Protein AF-A0A2N2R0J8-F1 (afdb_monomer)

Radius of gyration: 25.39 Å; Cα contacts (8 Å, |Δi|>4): 335; chains: 1; bounding box: 62×44×102 Å

Mean predicted aligned error: 10.09 Å

Secondary structure (DSSP, 8-state):
--HHHHHHHHHHHHHTS--------SEEE-TT-EEEEEEE-TT-SSPSPPSEEEEEEEEE---SS-----EEEEEESSGGG-S-EEEEEEE-SEEEEEEES-GGGSSSEEEEEEEESSS-EEEEEEEEEEE-SS-EEEEPPEEPPP----THHHHHHHHHHHHHHHGGGPPP---

Sequence (175 aa):
MNFVCRLLIIFAALLGISQSAQASIVASVLQGSSVILNFDFTGQTPPPPYTSVSVDWSLDGVLNDVQTDIGIITIFSELNGTGSILNTGSWDDTSYWSGQGNPSFNDGVFSMVFSSVEGDMNIASATAMATSSEGRVSISPTVGGSIPEPTSIALVGLGLAGLGWGRKRRFPKTI

Solvent-accessible surface area (backbone atoms only — not comparable to full-atom values): 9846 Å² total; per-residue (Å²): 134,60,73,68,60,57,52,52,52,53,53,55,54,60,70,66,68,69,77,68,79,70,81,64,64,68,45,72,26,47,54,73,34,46,35,30,37,25,40,72,40,68,92,40,72,68,55,58,55,36,54,31,40,35,37,46,40,33,55,40,74,76,70,94,73,72,96,64,72,37,24,42,36,38,32,19,40,24,56,75,70,31,78,53,78,75,47,74,46,68,47,64,66,73,43,76,48,74,50,68,77,51,75,55,32,42,73,27,34,23,13,40,33,43,30,22,67,54,55,60,41,30,35,42,41,54,40,38,38,37,32,40,100,85,43,66,41,73,47,67,54,46,76,33,76,62,66,70,76,69,60,57,67,61,49,51,51,51,52,53,51,51,57,60,58,62,64,75,66,74,73,83,83,84,128

pLDDT: mean 84.22, std 13.3, range [49.97, 97.94]

Nearest PDB structures (foldseek):
  8a7e-assembly1_Q  TM=5.903E-01  e=9.767E-02  Homo sapiens
  6y98-assembly1_A  TM=4.270E-01  e=9.240E-02  Nakaseomyces glabratus CBS 138
  4cp2-assembly1_A  TM=4.213E-01  e=1.362E-01  Nakaseomyces glabratus CBS 138
  6j2z-assembly2_B  TM=3.620E-01  e=2.720E+00  Arabidopsis thaliana
  3cwz-assembly1_B  TM=2.828E-01  e=2.720E+00  Mus musculus

Foldseek 3Di:
DDPVVVVVVVVVVVVVPPPPPDLDFQDKAAAQFKWKWKWACPPPPVHFDFQKKKKKWAKPPPPPDDDDLQWKKWKALAGPNDHDTPDIDGDDRIDMDMDGPDPSSRRPIIMMMTHGNDGMITTSFMKMWTHDPRGIDIDGTHTHDTPPNPCVVVVVVVVVVVVVVVVVPDDDDDD

Structure (mmCIF, N/CA/C/O backbone):
data_AF-A0A2N2R0J8-F1
#
_entry.id   AF-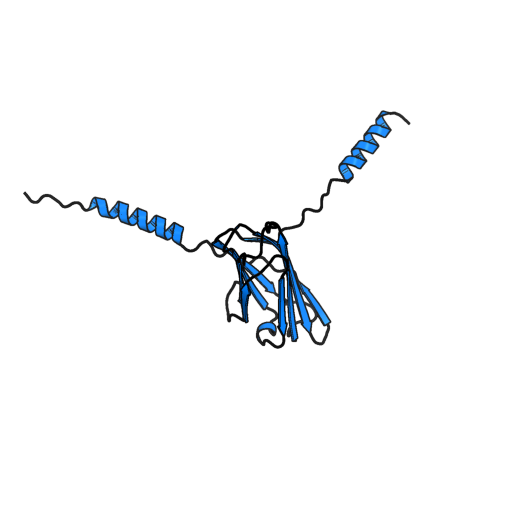A0A2N2R0J8-F1
#
loop_
_atom_site.group_PDB
_atom_site.id
_atom_site.type_symbol
_atom_site.label_atom_id
_atom_site.label_alt_id
_atom_site.label_comp_id
_atom_site.label_asym_id
_atom_site.label_entity_id
_atom_site.label_seq_id
_atom_site.pdbx_PDB_ins_code
_atom_site.Cartn_x
_atom_site.Cartn_y
_atom_site.Cartn_z
_atom_site.occupancy
_atom_site.B_iso_or_equiv
_atom_site.auth_seq_id
_atom_site.auth_comp_id
_atom_site.auth_asym_id
_atom_site.auth_atom_id
_atom_site.pdbx_PDB_model_num
ATOM 1 N N . MET A 1 1 ? -41.375 5.424 -42.436 1.00 57.03 1 MET A N 1
ATOM 2 C CA . MET A 1 1 ? -40.693 4.940 -41.213 1.00 57.03 1 MET A CA 1
ATOM 3 C C . MET A 1 1 ? -41.568 5.293 -40.020 1.00 57.03 1 MET A C 1
ATOM 5 O O . MET A 1 1 ? -41.789 6.475 -39.787 1.00 57.03 1 MET A O 1
ATOM 9 N N . ASN A 1 2 ? -42.154 4.290 -39.361 1.00 77.44 2 ASN A N 1
ATOM 10 C CA . ASN A 1 2 ? -43.241 4.480 -38.393 1.00 77.44 2 ASN A CA 1
ATOM 11 C C . ASN A 1 2 ? -42.745 5.140 -37.099 1.00 77.44 2 ASN A C 1
ATOM 13 O O . ASN A 1 2 ? -41.613 4.906 -36.678 1.00 77.44 2 ASN A O 1
ATOM 17 N N . PHE A 1 3 ? -43.607 5.937 -36.460 1.00 79.62 3 PHE A N 1
ATOM 18 C CA . PHE A 1 3 ? -43.331 6.644 -35.199 1.00 79.62 3 PHE A CA 1
ATOM 19 C C . PHE A 1 3 ? -42.745 5.716 -34.116 1.00 79.62 3 PHE A C 1
ATOM 21 O O . PHE A 1 3 ? -41.800 6.078 -33.422 1.00 79.62 3 PHE A O 1
ATOM 28 N N . VAL A 1 4 ? -43.216 4.466 -34.082 1.00 77.81 4 VAL A N 1
ATOM 29 C CA . VAL A 1 4 ? -42.749 3.401 -33.180 1.00 77.81 4 VAL A CA 1
ATOM 30 C C . VAL A 1 4 ? -41.260 3.059 -33.371 1.00 77.81 4 VAL A C 1
ATOM 32 O O . VAL A 1 4 ? -40.546 2.890 -32.388 1.00 77.81 4 VAL A O 1
ATOM 35 N N . CYS A 1 5 ? -40.746 3.038 -34.610 1.00 77.25 5 CYS A N 1
ATOM 36 C CA . CYS A 1 5 ? -39.317 2.796 -34.868 1.00 77.25 5 CYS A CA 1
ATOM 37 C C . CYS A 1 5 ? -38.432 3.929 -34.338 1.00 77.25 5 CYS A C 1
ATOM 39 O O . CYS A 1 5 ? -37.337 3.669 -33.852 1.00 77.25 5 CYS A O 1
ATOM 41 N N . ARG A 1 6 ? -38.890 5.186 -34.418 1.00 74.94 6 ARG A N 1
ATOM 42 C CA . ARG A 1 6 ? -38.119 6.335 -33.916 1.00 74.94 6 ARG A CA 1
ATOM 43 C C . ARG A 1 6 ? -38.042 6.333 -32.390 1.00 74.94 6 ARG A C 1
ATOM 45 O O . ARG A 1 6 ? -36.985 6.633 -31.847 1.00 74.94 6 ARG A O 1
ATOM 52 N N . LEU A 1 7 ? -39.123 5.937 -31.715 1.00 76.88 7 LEU A N 1
ATOM 53 C CA . LEU A 1 7 ? -39.156 5.841 -30.256 1.00 76.88 7 LEU A CA 1
ATOM 54 C C . LEU A 1 7 ? -38.218 4.738 -29.732 1.00 76.88 7 LEU A C 1
ATOM 56 O O . LEU A 1 7 ? -37.482 4.965 -28.778 1.00 76.88 7 LEU A O 1
ATOM 60 N N . LEU A 1 8 ? -38.185 3.579 -30.402 1.00 77.69 8 LEU A N 1
ATOM 61 C CA . LEU A 1 8 ? -37.288 2.467 -30.060 1.00 77.69 8 LEU A CA 1
ATOM 62 C C . LEU A 1 8 ? -35.803 2.823 -30.222 1.00 77.69 8 LEU A C 1
ATOM 64 O O . LEU A 1 8 ? -34.997 2.446 -29.378 1.00 77.69 8 LEU A O 1
ATOM 68 N N . ILE A 1 9 ? -35.444 3.584 -31.261 1.00 78.12 9 ILE A N 1
ATOM 69 C CA . ILE A 1 9 ? -34.058 4.029 -31.481 1.00 78.12 9 ILE A CA 1
ATOM 70 C C . ILE A 1 9 ? -33.617 5.019 -30.394 1.00 78.12 9 ILE A C 1
ATOM 72 O O . ILE A 1 9 ? -32.500 4.917 -29.895 1.00 78.12 9 ILE A O 1
ATOM 76 N N . ILE A 1 10 ? -34.494 5.940 -29.978 1.00 77.62 10 ILE A N 1
ATOM 77 C CA . ILE A 1 10 ? -34.197 6.896 -28.898 1.00 77.62 10 ILE A CA 1
ATOM 78 C C . ILE A 1 10 ? -34.060 6.171 -27.551 1.00 77.62 10 ILE A C 1
ATOM 80 O O . ILE A 1 10 ? -33.145 6.469 -26.787 1.00 77.62 10 ILE A O 1
ATOM 84 N N . PHE A 1 11 ? -34.913 5.181 -27.275 1.00 74.00 11 PHE A N 1
ATOM 85 C CA . PHE A 1 11 ? -34.841 4.393 -26.042 1.00 74.00 11 PHE A CA 1
ATOM 86 C C . PHE A 1 11 ? -33.576 3.519 -25.984 1.00 74.00 11 PHE A C 1
ATOM 88 O O . PHE A 1 11 ? -32.921 3.450 -24.947 1.00 74.00 11 PHE A O 1
ATOM 95 N N . ALA A 1 12 ? -33.179 2.916 -27.110 1.00 72.19 12 ALA A N 1
ATOM 96 C CA . ALA A 1 12 ? -31.927 2.167 -27.222 1.00 72.19 12 ALA A CA 1
ATOM 97 C C . ALA A 1 12 ? -30.686 3.069 -27.086 1.00 72.19 12 ALA A C 1
ATOM 99 O O . ALA A 1 12 ? -29.712 2.673 -26.452 1.00 72.19 12 ALA A O 1
ATOM 100 N N . ALA A 1 13 ? -30.733 4.297 -27.617 1.00 70.50 13 ALA A N 1
ATOM 101 C CA . ALA A 1 13 ? -29.666 5.280 -27.435 1.00 70.50 13 ALA A CA 1
ATOM 102 C C . ALA A 1 13 ? -29.557 5.755 -25.974 1.00 70.50 13 ALA A C 1
ATOM 104 O O . ALA A 1 13 ? -28.451 5.903 -25.469 1.00 70.50 13 ALA A O 1
ATOM 105 N N . LEU A 1 14 ? -30.679 5.923 -25.267 1.00 62.16 14 LEU A N 1
ATOM 106 C CA . LEU A 1 14 ? -30.698 6.296 -23.845 1.00 62.16 14 LEU A CA 1
ATOM 107 C C . LEU A 1 14 ? -30.200 5.174 -22.921 1.00 62.16 14 LEU A C 1
ATOM 109 O O . LEU A 1 14 ? -29.540 5.461 -21.927 1.00 62.16 14 LEU A O 1
ATOM 113 N N . LEU A 1 15 ? -30.451 3.908 -23.266 1.00 62.22 15 LEU A N 1
ATOM 114 C CA . LEU A 1 15 ? -29.915 2.742 -22.546 1.00 62.22 15 LEU A CA 1
ATOM 115 C C . LEU A 1 15 ? -28.407 2.533 -22.766 1.00 62.22 15 LEU A C 1
ATOM 117 O O . LEU A 1 15 ? -27.767 1.855 -21.967 1.00 62.22 15 LEU A O 1
ATOM 121 N N . GLY A 1 16 ? -27.833 3.110 -23.827 1.00 58.41 16 GLY A N 1
ATOM 122 C CA . GLY A 1 16 ? -26.404 3.005 -24.135 1.00 58.41 16 GLY A CA 1
ATOM 123 C C . GLY A 1 16 ? -25.505 4.011 -23.408 1.00 58.41 16 GLY A C 1
ATOM 124 O O . GLY A 1 16 ? -24.291 3.831 -23.414 1.00 58.41 16 GLY A O 1
ATOM 125 N N . ILE A 1 17 ? -26.064 5.061 -22.790 1.00 58.31 17 ILE A N 1
ATOM 126 C CA . ILE A 1 17 ? -25.284 6.194 -22.245 1.00 58.31 17 ILE A CA 1
ATOM 127 C C . ILE A 1 17 ? -25.017 6.057 -20.731 1.00 58.31 17 ILE A C 1
ATOM 129 O O . ILE A 1 17 ? -24.220 6.800 -20.169 1.00 58.31 17 ILE A O 1
ATOM 133 N N . SER A 1 18 ? -25.618 5.087 -20.042 1.00 49.97 18 SER A N 1
ATOM 134 C CA . SER A 1 18 ? -25.581 5.001 -18.573 1.00 49.97 18 SER A CA 1
ATOM 135 C C . SER A 1 18 ? -24.506 4.081 -17.982 1.00 49.97 18 SER A C 1
ATOM 137 O O . SER A 1 18 ? -24.560 3.777 -16.792 1.00 49.97 18 SER A O 1
ATOM 139 N N . GLN A 1 19 ? -23.475 3.701 -18.743 1.00 53.19 19 GLN A N 1
ATOM 140 C CA . GLN A 1 19 ? -22.244 3.191 -18.127 1.00 53.19 19 GLN A CA 1
ATOM 141 C C . GLN A 1 19 ? -21.437 4.371 -17.577 1.00 53.19 19 GLN A C 1
ATOM 143 O O . GLN A 1 19 ? -20.424 4.778 -18.141 1.00 53.19 19 GLN A O 1
ATOM 148 N N . SER A 1 20 ? -21.914 4.960 -16.479 1.00 55.88 20 SER A N 1
ATOM 149 C CA . SER A 1 20 ? -21.070 5.816 -15.654 1.00 55.88 20 SER A CA 1
ATOM 150 C C . SER A 1 20 ? -19.891 4.966 -15.198 1.00 55.88 20 SER A C 1
ATOM 152 O O . SER A 1 20 ? -20.095 3.977 -14.491 1.00 55.88 20 SER A O 1
ATOM 154 N N . ALA A 1 21 ? -18.681 5.323 -15.626 1.00 54.56 21 ALA A N 1
ATOM 155 C CA . ALA A 1 21 ? -17.462 4.772 -15.063 1.00 54.56 21 ALA A CA 1
ATOM 156 C C . ALA A 1 21 ? -17.475 5.107 -13.568 1.00 54.56 21 ALA A C 1
ATOM 158 O O . ALA A 1 21 ? -17.216 6.243 -13.177 1.00 54.56 21 ALA A O 1
ATOM 159 N N . GLN A 1 22 ? -17.886 4.147 -12.741 1.00 57.69 22 GLN A N 1
ATOM 160 C CA . GLN A 1 22 ? -17.732 4.277 -11.304 1.00 57.69 22 GLN A CA 1
ATOM 161 C C . GLN A 1 22 ? -16.230 4.314 -11.055 1.00 57.69 22 GLN A C 1
ATOM 163 O O . GLN A 1 22 ? -15.517 3.389 -11.447 1.00 57.69 22 GLN A O 1
ATOM 168 N N . ALA A 1 23 ? -15.750 5.412 -10.473 1.00 65.06 23 ALA A N 1
ATOM 169 C CA . ALA A 1 23 ? -14.392 5.461 -9.966 1.00 65.06 23 ALA A CA 1
ATOM 170 C C . ALA A 1 23 ? -14.245 4.296 -8.979 1.00 65.06 23 ALA A C 1
ATOM 172 O O . ALA A 1 23 ? -14.988 4.205 -8.001 1.00 65.06 23 ALA A O 1
ATOM 173 N N . SER A 1 24 ? -13.365 3.347 -9.299 1.00 78.38 24 SER A N 1
ATOM 174 C CA . SER A 1 24 ? -13.126 2.207 -8.423 1.00 78.38 24 SER A CA 1
ATOM 175 C C . SER A 1 24 ? -12.319 2.701 -7.236 1.00 78.38 24 SER A C 1
ATOM 177 O O . SER A 1 24 ? -11.156 3.050 -7.399 1.00 78.38 24 SER A O 1
ATOM 179 N N . ILE A 1 25 ? -12.926 2.712 -6.054 1.00 83.12 25 ILE A N 1
ATOM 180 C CA . ILE A 1 25 ? -12.204 2.946 -4.803 1.00 83.12 25 ILE A CA 1
ATOM 181 C C . ILE A 1 25 ? -11.235 1.776 -4.600 1.00 83.12 25 ILE A C 1
ATOM 183 O O . ILE A 1 25 ? -11.625 0.613 -4.730 1.00 83.12 25 ILE A O 1
ATOM 187 N N . VAL A 1 26 ? -9.974 2.081 -4.297 1.00 90.50 26 VAL A N 1
ATOM 188 C CA . VAL A 1 26 ? -8.960 1.078 -3.946 1.00 90.50 26 VAL A CA 1
ATOM 189 C C . VAL A 1 26 ? -9.260 0.516 -2.562 1.00 90.50 26 VAL A C 1
ATOM 191 O O . VAL A 1 26 ? -9.314 -0.698 -2.390 1.00 90.50 26 VAL A O 1
ATOM 194 N N . ALA A 1 27 ? -9.467 1.394 -1.580 1.00 92.12 27 ALA A N 1
ATOM 195 C CA . ALA A 1 27 ? -9.757 1.018 -0.202 1.00 92.12 27 ALA A CA 1
ATOM 196 C C . ALA A 1 27 ? -10.482 2.136 0.555 1.00 92.12 27 ALA A C 1
ATOM 198 O O . ALA A 1 27 ? -10.278 3.310 0.260 1.00 92.12 27 ALA A O 1
ATOM 199 N N . SER A 1 28 ? -11.263 1.773 1.572 1.00 91.50 28 SER A N 1
ATOM 200 C CA . SER A 1 28 ? -11.828 2.720 2.540 1.00 91.50 28 SER A CA 1
ATOM 201 C C . SER A 1 28 ? -11.081 2.612 3.867 1.00 91.50 28 SER A C 1
ATOM 203 O O . SER A 1 28 ? -10.818 1.509 4.347 1.00 91.50 28 SER A O 1
ATOM 205 N N . VAL A 1 29 ? -10.753 3.755 4.461 1.00 91.06 29 VAL A N 1
ATOM 206 C CA . VAL A 1 29 ? -10.111 3.886 5.771 1.00 91.06 29 VAL A CA 1
ATOM 207 C C . VAL A 1 29 ? -11.110 4.564 6.693 1.00 91.06 29 VAL A C 1
ATOM 209 O O . VAL A 1 29 ? -11.355 5.762 6.576 1.00 91.06 29 VAL A O 1
ATOM 212 N N . LEU A 1 30 ? -11.722 3.787 7.582 1.00 90.56 30 LEU A N 1
ATOM 213 C CA . LEU A 1 30 ? -12.661 4.323 8.565 1.00 90.56 30 LEU A CA 1
ATOM 214 C C . LEU A 1 30 ? -11.905 5.092 9.650 1.00 90.56 30 LEU A C 1
ATOM 216 O O . LEU A 1 30 ? -10.752 4.759 9.953 1.00 90.56 30 LEU A O 1
ATOM 220 N N . GLN A 1 31 ? -12.557 6.067 10.273 1.00 89.44 31 GLN A N 1
ATOM 221 C CA . GLN A 1 31 ? -11.987 6.810 11.391 1.00 89.44 31 GLN A CA 1
ATOM 222 C C . GLN A 1 31 ? -11.469 5.865 12.489 1.00 89.44 31 GLN A C 1
ATOM 224 O O . GLN A 1 31 ? -12.185 4.982 12.962 1.00 89.44 31 GLN A O 1
ATOM 229 N N . GLY A 1 32 ? -10.219 6.064 12.920 1.00 89.38 32 GLY A N 1
ATOM 230 C CA . GLY A 1 32 ? -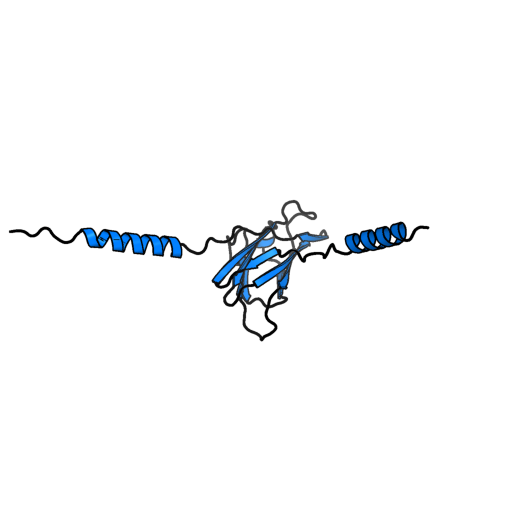9.579 5.251 13.959 1.00 89.38 32 GLY A CA 1
ATOM 231 C C . GLY A 1 32 ? -9.125 3.863 13.494 1.00 89.38 32 GLY A C 1
ATOM 232 O O . GLY A 1 32 ? -8.675 3.066 14.319 1.00 89.38 32 GLY A O 1
ATOM 233 N N . SER A 1 33 ? -9.229 3.567 12.197 1.00 91.69 33 SER A N 1
ATOM 234 C CA . SER A 1 33 ? -8.765 2.320 11.588 1.00 91.69 33 SER A CA 1
ATOM 235 C C . SER A 1 33 ? -7.562 2.544 10.670 1.00 91.69 33 SER A C 1
ATOM 237 O O . SER A 1 33 ? -7.180 3.679 10.365 1.00 91.69 33 SER A O 1
ATOM 239 N N . SER A 1 34 ? -6.977 1.438 10.210 1.00 93.69 34 SER A N 1
ATOM 240 C CA . SER A 1 34 ? -5.891 1.457 9.237 1.00 93.69 34 SER A CA 1
ATOM 241 C C . SER A 1 34 ? -6.142 0.462 8.110 1.00 93.69 34 SER A C 1
ATOM 243 O O . SER A 1 34 ? -6.646 -0.640 8.342 1.00 93.69 34 SER A O 1
ATOM 245 N N . VAL A 1 35 ? -5.715 0.816 6.899 1.00 94.19 35 VAL A N 1
ATOM 246 C CA . VAL A 1 35 ? -5.632 -0.103 5.759 1.00 94.19 35 VAL A CA 1
ATOM 247 C C . VAL A 1 35 ? -4.188 -0.262 5.308 1.00 94.19 35 VAL A C 1
ATOM 249 O O . VAL A 1 35 ? -3.384 0.664 5.419 1.00 94.19 35 VAL A O 1
ATOM 252 N N . ILE A 1 36 ? -3.863 -1.444 4.787 1.00 96.19 36 ILE A N 1
ATOM 253 C CA . ILE A 1 36 ? -2.543 -1.750 4.245 1.00 96.19 36 ILE A CA 1
ATOM 254 C C . ILE A 1 36 ? -2.643 -1.889 2.731 1.00 96.19 36 ILE A C 1
ATOM 256 O O . ILE A 1 36 ? -3.478 -2.639 2.228 1.00 96.19 36 ILE A O 1
ATOM 260 N N . LEU A 1 37 ? -1.765 -1.203 2.008 1.00 96.50 37 LEU A N 1
ATOM 261 C CA . LEU A 1 37 ? -1.562 -1.370 0.575 1.00 96.50 37 LEU A CA 1
ATOM 262 C C . LEU A 1 37 ? -0.226 -2.076 0.345 1.00 96.50 37 LEU A C 1
ATOM 264 O O . LEU A 1 37 ? 0.824 -1.576 0.746 1.00 96.50 37 LEU A O 1
ATOM 268 N N . ASN A 1 38 ? -0.279 -3.244 -0.284 1.00 97.06 38 ASN A N 1
ATOM 269 C CA . ASN A 1 38 ? 0.876 -4.071 -0.607 1.00 97.06 38 ASN A CA 1
ATOM 270 C C . ASN A 1 38 ? 1.299 -3.832 -2.054 1.00 97.06 38 ASN A C 1
ATOM 272 O O . ASN A 1 38 ? 0.488 -3.977 -2.974 1.00 97.06 38 ASN A O 1
ATOM 276 N N . PHE A 1 39 ? 2.575 -3.528 -2.250 1.00 97.44 39 PHE A N 1
ATOM 277 C CA . PHE A 1 39 ? 3.183 -3.336 -3.557 1.00 97.44 39 PHE A CA 1
ATOM 278 C C . PHE A 1 39 ? 4.196 -4.449 -3.791 1.00 97.44 39 PHE A C 1
ATOM 280 O O . PHE A 1 39 ? 5.148 -4.601 -3.028 1.00 97.44 39 PHE A O 1
ATOM 287 N N . ASP A 1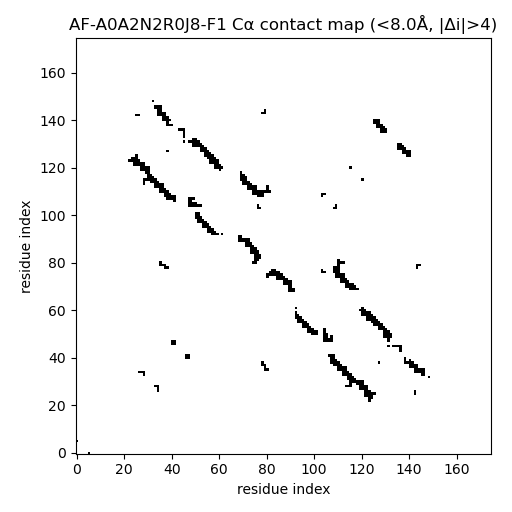 40 ? 3.958 -5.233 -4.837 1.00 97.62 40 ASP A N 1
ATOM 288 C CA . ASP A 1 40 ? 4.773 -6.386 -5.189 1.00 97.62 40 ASP A CA 1
ATOM 289 C C . ASP A 1 40 ? 5.149 -6.314 -6.671 1.00 97.62 40 ASP A C 1
ATOM 291 O O . ASP A 1 40 ? 4.332 -6.527 -7.570 1.00 97.62 40 ASP A O 1
ATOM 295 N N . PHE A 1 41 ? 6.405 -5.958 -6.916 1.00 97.38 41 PHE A N 1
ATOM 296 C CA . PHE A 1 41 ? 6.997 -5.911 -8.244 1.00 97.38 41 PHE A CA 1
ATOM 297 C C . PHE A 1 41 ? 7.665 -7.237 -8.640 1.00 97.38 41 PHE A C 1
ATOM 299 O O . PHE A 1 41 ? 8.331 -7.302 -9.681 1.00 97.38 41 PHE A O 1
ATOM 306 N N . THR A 1 42 ? 7.525 -8.301 -7.847 1.00 96.19 42 THR A N 1
ATOM 307 C CA . THR A 1 42 ? 8.029 -9.618 -8.230 1.00 96.19 42 THR A CA 1
ATOM 308 C C . THR A 1 42 ? 7.313 -10.092 -9.498 1.00 96.19 42 THR A C 1
ATOM 310 O O . THR A 1 42 ? 6.104 -9.949 -9.674 1.00 96.19 42 THR A O 1
ATOM 313 N N . GLY A 1 43 ? 8.091 -10.579 -10.465 1.00 96.31 43 GLY A N 1
ATOM 314 C CA . GLY A 1 43 ? 7.572 -10.976 -11.779 1.00 96.31 43 GLY A CA 1
ATOM 315 C C . GLY A 1 43 ? 7.290 -9.827 -12.756 1.00 96.31 43 GLY A C 1
ATOM 316 O O . GLY A 1 43 ? 6.872 -10.095 -13.882 1.00 96.31 43 GLY A O 1
ATOM 317 N N . GLN A 1 44 ? 7.547 -8.571 -12.379 1.00 97.56 44 GLN A N 1
ATOM 318 C CA . GLN A 1 44 ? 7.475 -7.443 -13.308 1.00 97.56 44 GLN A CA 1
ATOM 319 C C . GLN A 1 44 ? 8.705 -7.376 -14.224 1.00 97.56 44 GLN A C 1
ATOM 321 O O . GLN A 1 44 ? 9.745 -7.974 -13.951 1.00 97.56 44 GLN A O 1
ATOM 326 N N . T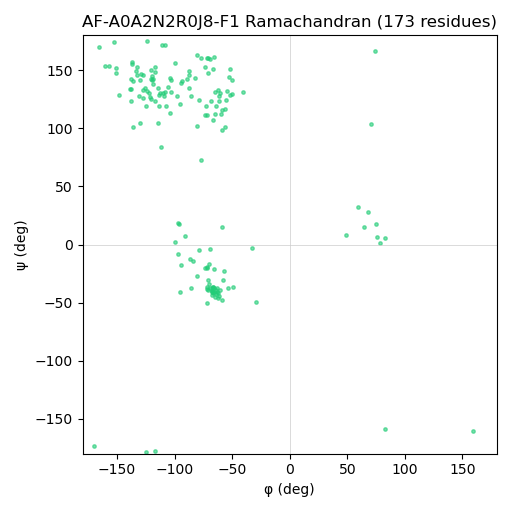HR A 1 45 ? 8.572 -6.664 -15.347 1.00 97.25 45 THR A N 1
ATOM 327 C CA . THR A 1 45 ? 9.669 -6.405 -16.293 1.00 97.25 45 THR A CA 1
ATOM 328 C C . THR A 1 45 ? 9.880 -4.895 -16.432 1.00 97.25 45 THR A C 1
ATOM 330 O O . THR A 1 45 ? 8.925 -4.199 -16.785 1.00 97.25 45 THR A O 1
ATOM 333 N N . PRO A 1 46 ? 11.100 -4.375 -16.207 1.00 96.62 46 PRO A N 1
ATOM 334 C CA . PRO A 1 46 ? 12.303 -5.101 -15.781 1.00 96.62 46 PRO A CA 1
A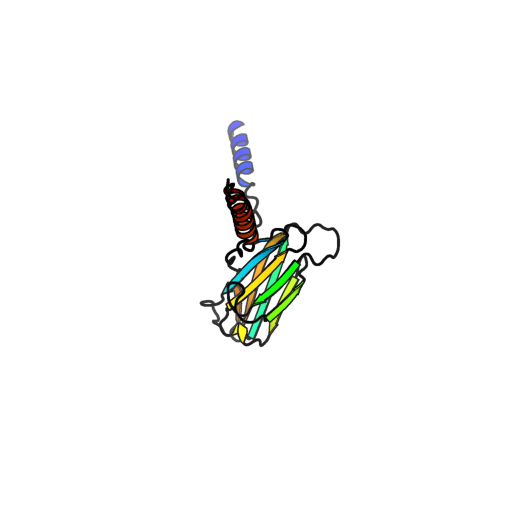TOM 335 C C . PRO A 1 46 ? 12.165 -5.658 -14.352 1.00 96.62 46 PRO A C 1
ATOM 337 O O . PRO A 1 46 ? 11.428 -5.067 -13.566 1.00 96.62 46 PRO A O 1
ATOM 340 N N . PRO A 1 47 ? 12.824 -6.780 -14.009 1.00 96.75 47 PRO A N 1
ATOM 341 C CA . PRO A 1 47 ? 12.757 -7.326 -12.657 1.00 96.75 47 PRO A CA 1
ATOM 342 C C . PRO A 1 47 ? 13.529 -6.442 -11.655 1.00 96.75 47 PRO A C 1
ATOM 344 O O . PRO A 1 47 ? 14.411 -5.681 -12.065 1.00 96.75 47 PRO A O 1
ATOM 347 N N . PRO A 1 48 ? 13.248 -6.559 -10.340 1.00 95.38 48 PRO A N 1
ATOM 348 C CA . PRO A 1 48 ? 14.095 -5.974 -9.298 1.00 95.38 48 PRO A CA 1
ATOM 349 C C . PRO A 1 48 ? 15.575 -6.393 -9.465 1.00 95.38 48 PRO A C 1
ATOM 351 O O . PRO A 1 48 ? 15.840 -7.495 -9.960 1.00 95.38 48 PRO A O 1
ATOM 354 N N . PRO A 1 49 ? 16.556 -5.570 -9.041 1.00 95.94 49 PRO A N 1
ATOM 355 C CA . PRO A 1 49 ? 16.415 -4.428 -8.138 1.00 95.94 49 PRO A CA 1
ATOM 356 C C . PRO A 1 49 ? 16.061 -3.109 -8.839 1.00 95.94 49 PRO A C 1
ATOM 358 O O . PRO A 1 49 ? 16.499 -2.826 -9.956 1.00 95.94 49 PRO A O 1
ATOM 361 N N . TYR A 1 50 ? 15.327 -2.253 -8.130 1.00 94.94 50 TYR A N 1
ATOM 362 C CA . TYR A 1 50 ? 15.004 -0.900 -8.585 1.00 94.94 50 TYR A CA 1
ATOM 363 C C . TYR A 1 50 ? 15.870 0.142 -7.877 1.00 94.94 50 TYR A C 1
ATOM 365 O O . TYR A 1 50 ? 16.149 0.044 -6.685 1.00 94.94 50 TYR A O 1
ATOM 373 N N . THR A 1 51 ? 16.289 1.174 -8.607 1.00 95.19 51 THR A N 1
ATOM 374 C CA . THR A 1 51 ? 17.095 2.281 -8.066 1.00 95.19 51 THR A CA 1
ATOM 375 C C . THR A 1 51 ? 16.241 3.307 -7.324 1.00 95.19 51 THR A C 1
ATOM 377 O O . THR A 1 51 ? 16.722 3.983 -6.408 1.00 95.19 51 THR A O 1
ATOM 380 N N . SER A 1 52 ? 14.967 3.415 -7.703 1.00 95.19 52 SER A N 1
ATOM 381 C CA . SER A 1 52 ? 13.987 4.275 -7.051 1.00 95.19 52 SER A CA 1
ATOM 382 C C . SER A 1 52 ? 12.577 3.725 -7.182 1.00 95.19 52 SER A C 1
ATOM 384 O O . SER A 1 52 ? 12.218 3.187 -8.234 1.00 95.19 52 SER A O 1
ATOM 386 N N . VAL A 1 53 ? 11.766 3.972 -6.161 1.00 96.38 53 VAL A N 1
ATOM 387 C CA . VAL A 1 53 ? 10.325 3.731 -6.170 1.00 96.38 53 VAL A CA 1
ATOM 388 C C . VAL A 1 53 ? 9.622 5.027 -5.795 1.00 96.38 53 VAL A C 1
ATOM 390 O O . VAL A 1 53 ? 10.025 5.700 -4.846 1.00 96.38 53 VAL A O 1
ATOM 393 N N . SER A 1 54 ? 8.581 5.377 -6.539 1.00 96.31 54 SER A N 1
ATOM 394 C CA . SER A 1 54 ? 7.641 6.427 -6.169 1.00 96.31 54 SER A CA 1
ATOM 395 C C . SER A 1 54 ? 6.234 5.866 -6.057 1.00 96.31 54 SER A C 1
ATOM 397 O O . SER A 1 54 ? 5.896 4.914 -6.756 1.00 96.31 54 SER A O 1
ATOM 399 N N . VAL A 1 55 ? 5.415 6.448 -5.191 1.00 96.19 55 VAL A N 1
ATOM 400 C CA . VAL A 1 55 ? 3.997 6.113 -5.080 1.00 96.19 55 VAL A CA 1
ATOM 401 C C . VAL A 1 55 ? 3.190 7.392 -5.173 1.00 96.19 55 VAL A C 1
ATOM 403 O O . VAL A 1 55 ? 3.426 8.334 -4.416 1.00 96.19 55 VAL A O 1
ATOM 406 N N . ASP A 1 56 ? 2.247 7.384 -6.104 1.00 94.44 56 ASP A N 1
ATOM 407 C CA . ASP A 1 56 ? 1.225 8.402 -6.284 1.00 94.44 56 ASP A CA 1
ATOM 408 C C . ASP A 1 56 ? -0.091 7.854 -5.732 1.00 94.44 56 ASP A C 1
ATOM 410 O O . ASP A 1 56 ? -0.483 6.729 -6.061 1.00 94.44 56 ASP A O 1
ATOM 414 N N . TRP A 1 57 ? -0.787 8.628 -4.905 1.00 93.25 57 TRP A N 1
ATOM 415 C CA . TRP A 1 57 ? -2.133 8.286 -4.459 1.00 93.25 57 TRP A CA 1
ATOM 416 C C . TRP A 1 57 ? -3.048 9.502 -4.482 1.00 93.25 57 TRP A C 1
ATOM 418 O O . TRP A 1 57 ? -2.611 10.651 -4.441 1.00 93.25 57 TRP A O 1
ATOM 428 N N . SER A 1 58 ? -4.342 9.226 -4.564 1.00 90.81 58 SER A N 1
ATOM 429 C CA . SER A 1 58 ? -5.392 10.232 -4.493 1.00 90.81 58 SER A CA 1
ATOM 430 C C . SER A 1 58 ? -6.497 9.722 -3.596 1.00 90.81 58 SER A C 1
ATOM 432 O O . SER A 1 58 ? -6.843 8.534 -3.615 1.00 90.81 58 SER A O 1
ATOM 434 N N . LEU A 1 59 ? -7.024 10.642 -2.804 1.00 88.00 59 LEU A N 1
ATOM 435 C CA . LEU A 1 59 ? -8.131 10.397 -1.905 1.00 88.00 59 LEU A CA 1
ATOM 436 C C . LEU A 1 59 ? -9.425 10.908 -2.530 1.00 88.00 59 LEU A C 1
ATOM 438 O O . LEU A 1 59 ? -9.415 11.763 -3.412 1.00 88.00 59 LEU A O 1
ATOM 442 N N . ASP A 1 60 ? -10.537 10.342 -2.088 1.00 86.25 60 ASP A N 1
ATOM 443 C CA . ASP A 1 60 ? -11.877 10.840 -2.362 1.00 86.25 60 ASP A CA 1
ATOM 444 C C . ASP A 1 60 ? -12.640 10.962 -1.040 1.00 86.25 60 ASP A C 1
ATOM 446 O O . ASP A 1 60 ? -12.440 10.184 -0.098 1.00 86.25 60 ASP A O 1
ATOM 450 N N . GLY A 1 61 ? -13.518 11.958 -0.969 1.00 72.00 61 GLY A N 1
ATOM 451 C CA . GLY A 1 61 ? -14.291 12.282 0.227 1.00 72.00 61 GLY A CA 1
ATOM 452 C C . GLY A 1 61 ? -13.568 13.149 1.259 1.00 72.00 61 GLY A C 1
ATOM 453 O O . GLY A 1 61 ? -14.149 13.402 2.314 1.00 72.00 61 GLY A O 1
ATOM 454 N N . VAL A 1 62 ? -12.358 13.649 0.973 1.00 63.91 62 VAL A N 1
ATOM 455 C CA . VAL A 1 62 ? -11.720 14.674 1.812 1.00 63.91 62 VAL A CA 1
ATOM 456 C C . VAL A 1 62 ? -12.569 15.941 1.738 1.00 63.91 62 VAL A C 1
ATOM 458 O O . VAL A 1 62 ? -12.733 16.559 0.685 1.00 63.91 62 VAL A O 1
ATOM 461 N N . LEU A 1 63 ? -13.196 16.290 2.860 1.00 57.50 63 LEU A N 1
ATOM 462 C CA . LEU A 1 63 ? -14.017 17.487 2.964 1.00 57.50 63 LEU A CA 1
ATOM 463 C C . LEU A 1 63 ? -13.128 18.701 2.667 1.00 57.50 63 LEU A C 1
ATOM 465 O O . LEU A 1 63 ? -12.060 18.842 3.251 1.00 57.50 63 LEU A O 1
ATOM 469 N N . ASN A 1 64 ? -13.594 19.584 1.777 1.00 58.97 64 ASN A N 1
ATOM 470 C CA . ASN A 1 64 ? -12.938 20.829 1.340 1.00 58.97 64 ASN A CA 1
ATOM 471 C C . ASN A 1 64 ? -12.642 21.845 2.473 1.00 58.97 64 ASN A C 1
ATOM 473 O O . ASN A 1 64 ? -12.391 23.019 2.199 1.00 58.97 64 ASN A O 1
ATOM 477 N N . ASP A 1 65 ? -12.707 21.428 3.735 1.00 57.22 65 ASP A N 1
ATOM 478 C CA . ASP A 1 65 ? -12.557 22.261 4.916 1.00 57.22 65 ASP A CA 1
ATOM 479 C C . ASP A 1 65 ? -11.246 21.898 5.642 1.00 57.22 65 ASP A C 1
ATOM 481 O O . ASP A 1 65 ? -11.212 21.130 6.593 1.00 57.22 65 ASP A O 1
ATOM 485 N N . VAL A 1 66 ? -10.160 22.505 5.149 1.00 52.00 66 VAL A N 1
ATOM 486 C CA . VAL A 1 66 ? -9.007 22.985 5.936 1.00 52.00 66 VAL A CA 1
ATOM 487 C C . VAL A 1 66 ? -8.060 21.940 6.562 1.00 52.00 66 VAL A C 1
ATOM 489 O O . VAL A 1 66 ? -8.281 21.471 7.665 1.00 52.00 66 VAL A O 1
ATOM 492 N N . GLN A 1 67 ? -6.889 21.775 5.924 1.00 55.75 67 GLN A N 1
ATOM 493 C CA . GLN A 1 67 ? -5.523 21.728 6.509 1.00 55.75 67 GLN A CA 1
ATOM 494 C C . GLN A 1 67 ? -5.198 20.838 7.730 1.00 55.75 67 GLN A C 1
ATOM 496 O O . GLN A 1 67 ? -4.090 20.948 8.258 1.00 55.75 67 GLN A O 1
ATOM 501 N N . THR A 1 68 ? -6.077 19.963 8.203 1.00 60.88 68 THR A N 1
ATOM 502 C CA . THR A 1 68 ? -5.732 19.022 9.270 1.00 60.88 68 THR A CA 1
ATOM 503 C C . THR A 1 68 ? -5.123 17.760 8.677 1.00 60.88 68 THR A C 1
ATOM 505 O O . THR A 1 68 ? -5.607 17.231 7.680 1.00 60.88 68 THR A O 1
ATOM 508 N N . ASP A 1 69 ? -4.024 17.294 9.278 1.00 66.31 69 ASP A N 1
ATOM 509 C CA . ASP A 1 69 ? -3.438 15.989 8.983 1.00 66.31 69 ASP A CA 1
ATOM 510 C C . ASP A 1 69 ? -4.517 14.913 9.197 1.00 66.31 69 ASP A C 1
ATOM 512 O O . ASP A 1 69 ? -4.824 14.540 10.331 1.00 66.31 69 ASP A O 1
ATOM 516 N N . ILE A 1 70 ? -5.122 14.434 8.107 1.00 78.06 70 ILE A N 1
ATOM 517 C CA . ILE A 1 70 ? -6.305 13.553 8.152 1.00 78.06 70 ILE A CA 1
ATOM 518 C C . ILE A 1 70 ? -5.916 12.147 8.642 1.00 78.06 70 ILE A C 1
ATOM 520 O O . ILE A 1 70 ? -6.722 11.370 9.166 1.00 78.06 70 ILE A O 1
ATOM 524 N N . GLY A 1 71 ? -4.628 11.823 8.544 1.00 88.56 71 GLY A N 1
ATOM 525 C CA . GLY A 1 71 ? -4.102 10.574 9.038 1.00 88.56 71 GLY A CA 1
ATOM 526 C C . GLY A 1 71 ? -2.585 10.489 9.054 1.00 88.56 71 GLY A C 1
ATOM 527 O O . GLY A 1 71 ? -1.857 11.434 8.755 1.00 88.56 71 GLY A O 1
ATOM 528 N N . ILE A 1 72 ? -2.113 9.285 9.372 1.00 91.94 72 ILE A N 1
ATOM 529 C CA . ILE A 1 72 ? -0.697 8.914 9.358 1.00 91.94 72 ILE A CA 1
ATOM 530 C C . ILE A 1 72 ? -0.475 7.868 8.271 1.00 91.94 72 ILE A C 1
ATOM 532 O O . ILE A 1 72 ? -1.229 6.897 8.178 1.00 91.94 72 ILE A O 1
ATOM 536 N N . ILE A 1 73 ? 0.575 8.051 7.478 1.00 94.19 73 ILE A N 1
ATOM 537 C CA . ILE A 1 73 ? 1.069 7.062 6.530 1.00 94.19 73 ILE A CA 1
ATOM 538 C C . ILE A 1 73 ? 2.400 6.511 7.031 1.00 94.19 73 ILE A C 1
ATOM 540 O O . ILE A 1 73 ? 3.320 7.260 7.359 1.00 94.19 73 ILE A O 1
ATOM 544 N N . THR A 1 74 ? 2.506 5.188 7.117 1.00 95.50 74 THR A N 1
ATOM 545 C CA . THR A 1 74 ? 3.753 4.502 7.480 1.00 95.50 74 THR A CA 1
ATOM 546 C C . THR A 1 74 ? 4.145 3.539 6.378 1.00 95.50 74 THR A C 1
ATOM 548 O O . THR A 1 74 ? 3.326 2.740 5.932 1.00 95.50 74 THR A O 1
ATOM 551 N N . ILE A 1 75 ? 5.397 3.603 5.943 1.00 95.50 75 ILE A N 1
ATOM 552 C CA . ILE A 1 75 ? 5.926 2.779 4.859 1.00 95.50 75 ILE A CA 1
ATOM 553 C C . ILE A 1 75 ? 6.865 1.744 5.454 1.00 95.50 75 ILE A C 1
ATOM 555 O O . ILE A 1 75 ? 7.756 2.082 6.233 1.00 95.50 75 ILE A O 1
ATOM 559 N N . PHE A 1 76 ? 6.669 0.495 5.065 1.00 96.31 76 PHE A N 1
ATOM 560 C CA . PHE A 1 76 ? 7.357 -0.670 5.596 1.00 96.31 76 PHE A CA 1
ATOM 561 C C . PHE A 1 76 ? 8.138 -1.385 4.497 1.00 96.31 76 PHE A C 1
ATOM 563 O O . PHE A 1 76 ? 7.686 -1.439 3.356 1.00 96.31 76 PHE A O 1
ATOM 570 N N . SER A 1 77 ? 9.298 -1.944 4.848 1.00 96.56 77 SER A N 1
ATOM 571 C CA . SER A 1 77 ? 10.174 -2.664 3.915 1.00 96.56 77 SER A CA 1
ATOM 572 C C . SER A 1 77 ? 9.615 -4.003 3.439 1.00 96.56 77 SER A C 1
ATOM 574 O O . SER A 1 77 ? 10.127 -4.546 2.476 1.00 96.56 77 SER A O 1
ATOM 576 N N . GLU A 1 78 ? 8.615 -4.563 4.119 1.00 96.56 78 GLU A N 1
ATOM 577 C CA . GLU A 1 78 ? 7.994 -5.835 3.743 1.00 96.56 78 GLU A CA 1
ATOM 578 C C . GLU A 1 78 ? 6.480 -5.665 3.556 1.00 96.56 78 GLU A C 1
ATOM 580 O O . GLU A 1 78 ? 5.905 -4.593 3.777 1.00 96.56 78 GLU A O 1
ATOM 585 N N . LEU A 1 79 ? 5.811 -6.732 3.119 1.00 95.81 79 LEU A N 1
ATOM 586 C CA . LEU A 1 79 ? 4.362 -6.747 2.933 1.00 95.81 79 LEU A CA 1
ATOM 587 C C . LEU A 1 79 ? 3.619 -6.758 4.279 1.00 95.81 79 LEU A C 1
ATOM 589 O O . LEU A 1 79 ? 4.152 -7.150 5.317 1.00 95.81 79 LEU A O 1
ATOM 593 N N . ASN A 1 80 ? 2.343 -6.382 4.253 1.00 95.75 80 ASN A N 1
ATOM 594 C CA . ASN A 1 80 ? 1.420 -6.455 5.389 1.00 95.75 80 ASN A CA 1
ATOM 595 C C . ASN A 1 80 ? 1.868 -5.650 6.624 1.00 95.75 80 ASN A C 1
ATOM 597 O O . ASN A 1 80 ? 1.588 -6.051 7.752 1.00 95.75 80 ASN A O 1
ATOM 601 N N . GLY A 1 81 ? 2.560 -4.524 6.426 1.00 94.62 81 GLY A N 1
ATOM 602 C CA . GLY A 1 81 ? 3.013 -3.657 7.516 1.00 94.62 81 GLY A CA 1
ATOM 603 C C . GLY A 1 81 ? 4.101 -4.283 8.395 1.00 94.62 81 GLY A C 1
ATOM 604 O O . GLY A 1 81 ? 4.167 -3.992 9.587 1.00 94.62 81 GLY A O 1
ATOM 605 N N . THR A 1 82 ? 4.914 -5.182 7.835 1.00 95.06 82 THR A N 1
ATOM 606 C CA . THR A 1 82 ? 6.011 -5.861 8.545 1.00 95.06 82 THR A CA 1
ATOM 607 C C . THR A 1 82 ? 7.385 -5.368 8.079 1.00 95.06 82 THR A C 1
ATOM 609 O O . THR A 1 82 ? 7.493 -4.593 7.134 1.00 95.06 82 THR A O 1
ATOM 612 N N . GLY A 1 83 ? 8.458 -5.772 8.759 1.00 94.62 83 GLY A N 1
ATOM 613 C CA . GLY A 1 83 ? 9.810 -5.311 8.442 1.00 94.62 83 GLY A CA 1
ATOM 614 C C . GLY A 1 83 ? 10.157 -3.949 9.055 1.00 94.62 83 GLY A C 1
ATOM 615 O O . GLY A 1 83 ? 9.585 -3.525 10.062 1.00 94.62 83 GLY A O 1
ATOM 616 N N . SER A 1 84 ? 11.153 -3.278 8.479 1.00 95.19 84 SER A N 1
ATOM 617 C CA . SER A 1 84 ? 11.646 -1.983 8.959 1.00 95.19 84 SER A CA 1
ATOM 618 C C . SER A 1 84 ? 10.774 -0.835 8.459 1.00 95.19 84 SER A C 1
ATOM 620 O O . SER A 1 84 ? 10.334 -0.834 7.310 1.00 95.19 84 SER A O 1
ATOM 622 N N . ILE A 1 85 ? 10.573 0.181 9.300 1.00 95.25 85 ILE A N 1
ATOM 623 C CA . ILE A 1 85 ? 9.906 1.421 8.891 1.00 95.25 85 ILE A CA 1
ATOM 624 C C . ILE A 1 85 ? 10.865 2.215 8.000 1.00 95.25 85 ILE A C 1
ATOM 626 O O . ILE A 1 85 ? 11.952 2.600 8.432 1.00 95.25 85 ILE A O 1
ATOM 630 N N . LEU A 1 86 ? 10.457 2.458 6.757 1.00 93.69 86 LEU A N 1
ATOM 631 C CA . LEU A 1 86 ? 11.208 3.245 5.779 1.00 93.69 86 LEU A CA 1
ATOM 632 C C . LEU A 1 86 ? 10.926 4.738 5.917 1.00 93.69 86 LEU A C 1
ATOM 634 O O . LEU A 1 86 ? 11.822 5.556 5.718 1.00 93.69 86 LEU A O 1
ATOM 638 N N . ASN A 1 87 ? 9.673 5.086 6.210 1.00 93.81 87 ASN A N 1
ATOM 639 C CA . ASN A 1 87 ? 9.225 6.460 6.379 1.00 93.81 87 ASN A CA 1
ATOM 640 C C . ASN A 1 87 ? 7.909 6.510 7.169 1.00 93.81 87 ASN A C 1
ATOM 642 O O . ASN A 1 87 ? 7.099 5.584 7.089 1.00 93.81 87 ASN A O 1
ATOM 646 N N . THR A 1 88 ? 7.670 7.625 7.851 1.00 93.38 88 THR A N 1
ATOM 647 C CA . THR A 1 88 ? 6.386 7.952 8.476 1.00 93.38 88 THR A CA 1
ATOM 648 C C . THR A 1 88 ? 6.096 9.427 8.244 1.00 93.38 88 THR A C 1
ATOM 650 O O . THR A 1 88 ? 6.974 10.265 8.437 1.00 93.38 88 THR A O 1
ATOM 653 N N . GLY A 1 89 ? 4.872 9.750 7.843 1.00 90.38 89 GLY A N 1
ATOM 654 C CA . GLY A 1 89 ? 4.431 11.127 7.641 1.00 90.38 89 GLY A CA 1
ATOM 655 C C . GLY A 1 89 ? 2.931 11.274 7.848 1.00 90.38 89 GLY A C 1
ATOM 656 O O . GLY A 1 89 ? 2.224 10.283 8.044 1.00 90.38 89 GLY A O 1
ATOM 657 N N . SER A 1 90 ? 2.449 12.509 7.803 1.00 88.62 90 SER A N 1
ATOM 658 C CA . SER A 1 90 ? 1.041 12.761 7.523 1.00 88.62 90 SER A CA 1
ATOM 659 C C . SER A 1 90 ? 0.788 12.681 6.018 1.00 88.62 90 SER A C 1
ATOM 661 O O . SER A 1 90 ? 1.724 12.674 5.214 1.00 88.62 90 SER A O 1
ATOM 663 N N . TRP A 1 91 ? -0.475 12.538 5.639 1.00 79.94 91 TRP A N 1
ATOM 664 C CA . TRP A 1 91 ? -0.907 12.522 4.245 1.00 79.94 91 TRP A CA 1
ATOM 665 C C . TRP A 1 91 ? -2.072 13.490 4.068 1.00 79.94 91 TRP A C 1
ATOM 667 O O . TRP A 1 91 ? -2.927 13.609 4.948 1.00 79.94 91 TRP A O 1
ATOM 677 N N . ASP A 1 92 ? -2.064 14.179 2.930 1.00 73.69 92 ASP A N 1
ATOM 678 C CA . ASP A 1 92 ? -3.119 15.073 2.457 1.00 73.69 92 ASP A CA 1
ATOM 679 C C . ASP A 1 92 ? -3.726 14.556 1.133 1.00 73.69 92 ASP A C 1
ATOM 681 O O . ASP A 1 92 ? -3.395 13.463 0.662 1.00 73.69 92 ASP A O 1
ATOM 685 N N . ASP A 1 93 ? -4.669 15.320 0.573 1.00 67.38 93 ASP A N 1
ATOM 686 C CA . ASP A 1 93 ? -5.581 14.926 -0.517 1.00 67.38 93 ASP A CA 1
ATOM 687 C C . ASP A 1 93 ? -4.873 14.360 -1.768 1.00 67.38 93 ASP A C 1
ATOM 689 O O . ASP A 1 93 ? -5.312 13.378 -2.379 1.00 67.38 93 ASP A O 1
ATOM 693 N N . THR A 1 94 ? -3.714 14.929 -2.108 1.00 68.94 94 THR A N 1
ATOM 694 C CA . THR A 1 94 ? -2.821 14.421 -3.154 1.00 68.94 94 THR A CA 1
ATOM 695 C C . THR A 1 94 ? -1.390 14.469 -2.657 1.00 68.94 94 THR A C 1
ATOM 697 O O . THR A 1 94 ? -0.738 15.513 -2.698 1.00 68.94 94 THR A O 1
ATOM 700 N N . SER A 1 95 ? -0.890 13.318 -2.233 1.00 77.56 95 SER A N 1
ATOM 701 C CA . SER A 1 95 ? 0.463 13.190 -1.719 1.00 77.56 95 SER A CA 1
ATOM 702 C C . SER A 1 95 ? 1.297 12.260 -2.600 1.00 77.56 95 SER A C 1
ATOM 704 O O . SER A 1 95 ? 0.800 11.366 -3.288 1.00 77.56 95 SER A O 1
ATOM 706 N N . TYR A 1 96 ? 2.601 12.514 -2.576 1.00 84.94 96 TYR A N 1
ATOM 707 C CA . TYR A 1 96 ? 3.613 11.793 -3.332 1.00 84.94 96 TYR A CA 1
ATOM 708 C C . TYR A 1 96 ? 4.698 11.334 -2.372 1.00 84.94 96 TYR A C 1
ATOM 710 O O . TYR A 1 96 ? 5.215 12.122 -1.576 1.00 84.94 96 TYR A O 1
ATOM 718 N N . TRP A 1 97 ? 5.097 10.073 -2.484 1.00 88.44 97 TRP A N 1
ATOM 719 C CA . TRP A 1 97 ? 6.288 9.581 -1.809 1.00 88.44 97 TRP A CA 1
ATOM 720 C C . TRP A 1 97 ? 7.293 9.046 -2.817 1.00 88.44 97 TRP A C 1
ATOM 722 O O . TRP A 1 97 ? 6.928 8.389 -3.788 1.00 88.44 97 TRP A O 1
ATOM 732 N N . SER A 1 98 ? 8.578 9.280 -2.551 1.00 89.19 98 SER A N 1
ATOM 733 C CA . SER A 1 98 ? 9.668 8.662 -3.297 1.00 89.19 98 SER A CA 1
ATOM 734 C C . SER A 1 98 ? 10.786 8.202 -2.382 1.00 89.19 98 SER A C 1
ATOM 736 O O . SER A 1 98 ? 11.265 8.973 -1.549 1.00 89.19 98 SER A O 1
ATOM 738 N N . GLY A 1 99 ? 11.258 6.982 -2.604 1.00 86.75 99 GLY A N 1
ATOM 739 C CA . GLY A 1 99 ? 12.487 6.461 -2.030 1.00 86.75 99 GLY A CA 1
ATOM 740 C C . GLY A 1 99 ? 13.537 6.238 -3.118 1.00 86.75 99 GLY A C 1
ATOM 741 O O . GLY A 1 99 ? 13.265 5.601 -4.136 1.00 86.75 99 GLY A O 1
ATOM 742 N N . GLN A 1 100 ? 14.753 6.739 -2.900 1.00 88.88 100 GLN A N 1
ATOM 743 C CA . GLN A 1 100 ? 15.914 6.480 -3.757 1.00 88.88 100 GLN A CA 1
ATO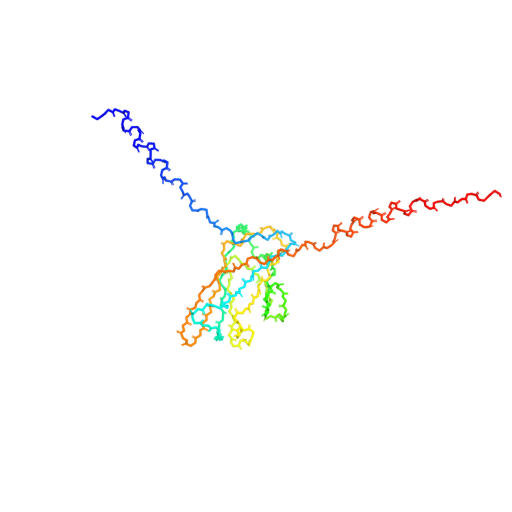M 744 C C . GLN A 1 100 ? 17.010 5.770 -2.968 1.00 88.88 100 GLN A C 1
AT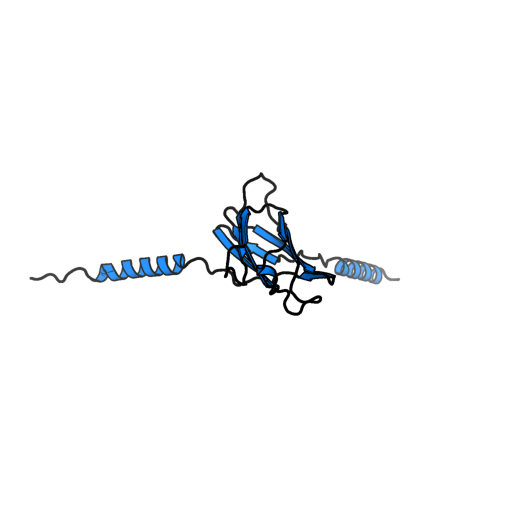OM 746 O O . GLN A 1 100 ? 17.283 6.132 -1.824 1.00 88.88 100 GLN A O 1
ATOM 751 N N . GLY A 1 101 ? 17.644 4.769 -3.583 1.00 84.00 101 GLY A N 1
ATOM 752 C CA . GLY A 1 101 ? 18.817 4.095 -3.016 1.00 84.00 101 GLY A CA 1
ATOM 753 C C . GLY A 1 101 ? 18.568 3.328 -1.713 1.00 84.00 101 GLY A C 1
ATOM 754 O O . GLY A 1 101 ? 19.528 2.984 -1.028 1.00 84.00 101 GLY A O 1
ATOM 755 N N . ASN A 1 102 ? 17.309 3.061 -1.352 1.00 85.81 102 ASN A N 1
ATOM 756 C CA . ASN A 1 102 ? 16.999 2.247 -0.184 1.00 85.81 102 ASN A CA 1
ATOM 757 C C . ASN A 1 102 ? 17.191 0.760 -0.537 1.00 85.81 102 ASN A C 1
ATOM 759 O O . ASN A 1 102 ? 16.536 0.286 -1.468 1.00 85.81 102 ASN A O 1
ATOM 763 N N . PRO A 1 103 ? 18.025 0.003 0.201 1.00 88.50 103 PRO A N 1
ATOM 764 C C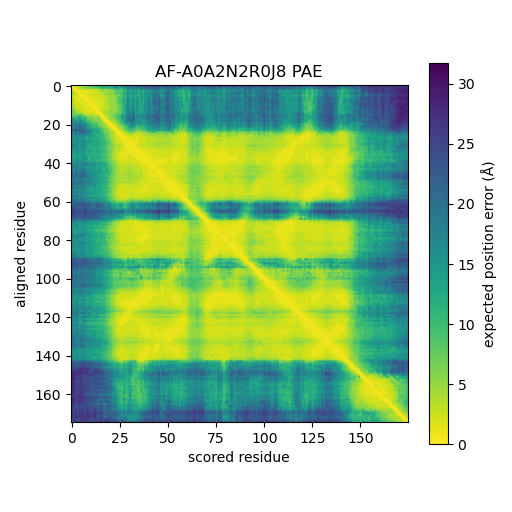A . PRO A 1 103 ? 18.218 -1.429 -0.040 1.00 88.50 103 PRO A CA 1
ATOM 765 C C . PRO A 1 103 ? 16.922 -2.245 0.021 1.00 88.50 103 PRO A C 1
ATOM 767 O O . PRO A 1 103 ? 16.850 -3.315 -0.573 1.00 88.50 103 PRO A O 1
ATOM 770 N N . SER A 1 104 ? 15.902 -1.725 0.706 1.00 86.00 104 SER A N 1
ATOM 771 C CA . SER A 1 104 ? 14.582 -2.346 0.845 1.00 86.00 104 SER A CA 1
ATOM 772 C C . SER A 1 104 ? 13.760 -2.362 -0.447 1.00 86.00 104 SER A C 1
ATOM 774 O O . SER A 1 104 ? 12.669 -2.899 -0.442 1.00 86.00 104 SER A O 1
ATOM 776 N N . PHE A 1 105 ? 14.234 -1.763 -1.548 1.00 86.88 105 PHE A N 1
ATOM 777 C CA . PHE A 1 105 ? 13.588 -1.892 -2.867 1.00 86.88 105 PHE A CA 1
ATOM 778 C C . PHE A 1 105 ? 14.270 -2.921 -3.772 1.00 86.88 105 PHE A C 1
ATOM 780 O O . PHE A 1 105 ? 13.882 -3.082 -4.932 1.00 86.88 105 PHE A O 1
ATOM 787 N N . ASN A 1 106 ? 15.304 -3.605 -3.274 1.00 91.75 106 ASN A N 1
ATOM 788 C CA . ASN A 1 106 ? 16.055 -4.571 -4.070 1.00 91.75 106 ASN A CA 1
ATOM 789 C C . ASN A 1 106 ? 15.257 -5.845 -4.362 1.00 91.75 106 ASN A C 1
ATOM 791 O O . ASN A 1 106 ? 15.470 -6.462 -5.402 1.00 91.75 106 ASN A O 1
ATOM 795 N N . ASP A 1 107 ? 14.361 -6.238 -3.462 1.00 93.94 107 ASP A N 1
ATOM 796 C CA . ASP A 1 107 ? 13.443 -7.369 -3.626 1.00 93.94 107 ASP A CA 1
ATOM 797 C C . ASP A 1 107 ? 12.140 -6.980 -4.349 1.00 93.94 107 ASP A C 1
ATOM 799 O O . ASP A 1 107 ? 11.416 -7.851 -4.829 1.00 93.94 107 ASP A O 1
ATOM 803 N N . GLY A 1 108 ? 11.876 -5.677 -4.497 1.00 95.12 108 GLY A N 1
ATOM 804 C CA . GLY A 1 108 ? 10.704 -5.146 -5.183 1.00 95.12 108 GLY A CA 1
ATOM 805 C C . GLY A 1 108 ? 9.408 -5.265 -4.385 1.00 95.12 108 GLY A C 1
ATOM 806 O O . GLY A 1 108 ? 8.340 -5.152 -4.987 1.00 95.12 108 GLY A O 1
ATOM 807 N N . VAL A 1 109 ? 9.471 -5.483 -3.070 1.00 96.88 109 VAL A N 1
ATOM 808 C CA . VAL A 1 109 ? 8.282 -5.567 -2.213 1.00 96.88 109 VAL A CA 1
ATOM 809 C C . VAL A 1 109 ? 8.303 -4.484 -1.144 1.00 96.88 109 VAL A C 1
ATOM 811 O O . VAL A 1 109 ? 9.351 -4.131 -0.624 1.00 96.88 109 VAL A O 1
ATOM 814 N N . PHE A 1 110 ? 7.142 -3.920 -0.826 1.00 97.12 110 PHE A N 1
ATOM 815 C CA . PHE A 1 110 ? 6.959 -3.025 0.320 1.00 97.12 110 PHE A CA 1
ATOM 816 C C . PHE A 1 110 ? 5.466 -2.849 0.606 1.00 97.12 110 PHE A C 1
ATOM 818 O O .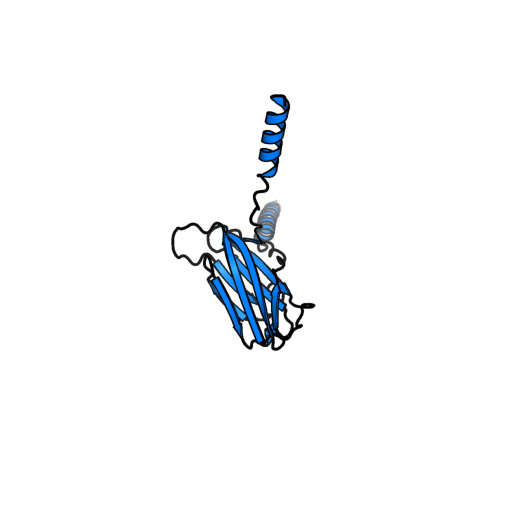 PHE A 1 110 ? 4.603 -3.243 -0.187 1.00 97.12 110 PHE A O 1
ATOM 825 N N . SER A 1 111 ? 5.136 -2.228 1.734 1.00 97.06 111 SER A N 1
ATOM 826 C CA . SER A 1 111 ? 3.751 -1.872 2.036 1.00 97.06 111 SER A CA 1
ATOM 827 C C . SER A 1 111 ? 3.613 -0.477 2.623 1.00 97.06 111 SER A C 1
ATOM 829 O O . SER A 1 111 ? 4.546 0.083 3.199 1.00 97.06 111 SER A O 1
ATOM 831 N N . MET A 1 112 ? 2.429 0.100 2.449 1.00 96.44 112 MET A N 1
ATOM 832 C CA . MET A 1 112 ? 2.045 1.385 3.023 1.00 96.44 112 MET A CA 1
ATOM 833 C C . MET A 1 112 ? 0.818 1.183 3.904 1.00 96.44 112 MET A C 1
ATOM 835 O O . MET A 1 112 ? -0.183 0.622 3.461 1.00 96.44 112 MET A O 1
ATOM 839 N N . VAL A 1 113 ? 0.895 1.638 5.148 1.00 95.62 113 VAL A N 1
ATOM 840 C CA . VAL A 1 113 ? -0.206 1.613 6.109 1.00 95.62 113 VAL A CA 1
ATOM 841 C C . VAL A 1 113 ? -0.774 3.017 6.216 1.00 95.62 113 VAL A C 1
ATOM 843 O O . VAL A 1 113 ? -0.100 3.919 6.713 1.00 95.62 113 VAL A O 1
ATOM 846 N N . PHE A 1 114 ? -2.011 3.184 5.768 1.00 94.06 114 PHE A N 1
ATOM 847 C CA . PHE A 1 114 ? -2.779 4.416 5.906 1.00 94.06 114 PHE A CA 1
ATOM 848 C C . PHE A 1 114 ? -3.653 4.286 7.142 1.00 94.06 114 PHE A C 1
ATOM 850 O O . PHE A 1 114 ? -4.457 3.362 7.226 1.00 94.06 114 PHE A O 1
ATOM 857 N N . SER A 1 115 ? -3.490 5.187 8.103 1.00 93.00 115 SER A N 1
ATOM 858 C CA . SER A 1 115 ? -4.279 5.218 9.337 1.00 93.00 115 SER A CA 1
ATOM 859 C C . SER A 1 115 ? -5.073 6.509 9.385 1.00 93.00 115 SER A C 1
ATOM 861 O O . SER A 1 115 ? -4.463 7.576 9.312 1.00 93.00 115 SER A O 1
ATOM 863 N N . SER A 1 116 ? -6.397 6.419 9.507 1.00 90.62 116 SER A N 1
ATOM 864 C CA . SER A 1 116 ? -7.246 7.602 9.665 1.00 90.62 116 SER A CA 1
ATOM 865 C C . SER A 1 116 ? -7.329 7.994 11.137 1.00 90.62 116 SER A C 1
ATOM 867 O O . SER A 1 116 ? -7.653 7.164 11.993 1.00 90.62 116 SER A O 1
ATOM 869 N N . VAL A 1 117 ? -7.044 9.261 11.432 1.00 88.44 117 VAL A N 1
ATOM 870 C CA . VAL A 1 117 ? -7.223 9.836 12.774 1.00 88.44 117 VAL A CA 1
ATOM 871 C C . VAL A 1 117 ? -8.575 10.542 12.855 1.00 88.44 117 VAL A C 1
ATOM 873 O O . VAL A 1 117 ? -9.303 10.389 13.840 1.00 88.44 117 VAL A O 1
ATOM 876 N N . GLU A 1 118 ? -8.951 11.259 11.796 1.00 85.44 118 GLU A N 1
ATOM 877 C CA . GLU A 1 118 ? -10.183 12.039 11.727 1.00 85.44 118 GLU A CA 1
ATOM 878 C C . GLU A 1 118 ? -10.949 11.747 10.437 1.00 85.44 118 GLU A C 1
ATOM 880 O O . GLU A 1 118 ? -10.410 11.842 9.341 1.00 85.44 118 GLU A O 1
ATOM 885 N N . GLY A 1 119 ? -12.235 11.419 10.578 1.00 85.44 119 GLY A N 1
ATOM 886 C CA . GLY A 1 119 ? -13.121 11.159 9.446 1.00 85.44 119 GLY A CA 1
ATOM 887 C C . GLY A 1 119 ? -12.889 9.821 8.737 1.00 85.44 119 GLY A C 1
ATOM 888 O O . GLY A 1 119 ? -11.897 9.120 8.937 1.00 85.44 119 GLY A O 1
ATOM 889 N N . ASP A 1 120 ? -13.860 9.460 7.906 1.00 87.69 120 ASP A N 1
ATOM 890 C CA . ASP A 1 120 ? -13.737 8.333 6.989 1.00 87.69 120 ASP A CA 1
ATOM 891 C C . ASP A 1 120 ? -13.141 8.831 5.672 1.00 87.69 120 ASP A C 1
ATOM 893 O O . ASP A 1 120 ? -13.472 9.921 5.203 1.00 87.69 120 ASP A O 1
ATOM 897 N N . MET A 1 121 ? -12.285 8.022 5.057 1.00 87.25 121 MET A N 1
ATOM 898 C CA . MET A 1 121 ? -11.622 8.362 3.803 1.00 87.25 121 MET A CA 1
ATOM 899 C C . MET A 1 121 ? -11.679 7.216 2.811 1.00 87.25 121 MET A C 1
ATOM 901 O O . MET A 1 121 ? -11.633 6.044 3.185 1.00 87.25 121 MET A O 1
ATOM 905 N N . ASN A 1 122 ? -11.702 7.555 1.526 1.00 91.00 122 ASN A N 1
ATOM 906 C CA . ASN A 1 122 ? -11.547 6.588 0.452 1.00 91.00 122 ASN A CA 1
ATOM 907 C C . ASN A 1 122 ? -10.240 6.860 -0.284 1.00 91.00 122 ASN A C 1
ATOM 909 O O . ASN A 1 122 ? -9.983 7.972 -0.726 1.00 91.00 122 ASN A O 1
ATOM 913 N N . ILE A 1 123 ? -9.416 5.835 -0.451 1.00 92.06 123 ILE A N 1
ATOM 914 C CA . ILE A 1 123 ? -8.269 5.868 -1.353 1.00 92.06 123 ILE A CA 1
ATOM 915 C C . ILE A 1 123 ? -8.827 5.615 -2.752 1.00 92.06 123 ILE A C 1
ATOM 917 O O . ILE A 1 123 ? -9.171 4.483 -3.097 1.00 92.06 123 ILE A O 1
ATOM 921 N N . ALA A 1 124 ? -8.964 6.673 -3.545 1.00 91.81 124 ALA A N 1
ATOM 922 C CA . ALA A 1 124 ? -9.516 6.615 -4.894 1.00 91.81 124 ALA A CA 1
ATOM 923 C C . ALA A 1 124 ? -8.550 5.944 -5.871 1.00 91.81 124 ALA A C 1
ATOM 925 O O . ALA A 1 124 ? -8.958 5.177 -6.738 1.00 91.81 124 ALA A O 1
ATOM 926 N N . SER A 1 125 ? -7.254 6.216 -5.721 1.00 93.12 125 SER A N 1
ATOM 927 C CA . SER A 1 125 ? -6.211 5.553 -6.495 1.00 93.12 125 SER A CA 1
ATOM 928 C C . SER A 1 125 ? -4.905 5.485 -5.716 1.00 93.12 125 SER A C 1
ATOM 930 O O . SER A 1 125 ? -4.625 6.325 -4.865 1.00 93.12 125 SER A O 1
ATOM 932 N N . ALA A 1 126 ? -4.108 4.468 -6.022 1.00 94.44 126 ALA A N 1
ATOM 933 C CA . ALA A 1 126 ? -2.741 4.326 -5.557 1.00 94.44 126 ALA A CA 1
ATOM 934 C C . ALA A 1 126 ? -1.961 3.585 -6.646 1.00 94.44 126 ALA A C 1
ATOM 936 O O . ALA A 1 126 ? -2.407 2.545 -7.133 1.00 94.44 126 ALA A O 1
ATOM 937 N N . THR A 1 127 ? -0.827 4.131 -7.066 1.00 96.44 127 THR A N 1
ATOM 938 C CA . THR A 1 127 ? 0.026 3.551 -8.107 1.00 96.44 127 THR A CA 1
ATOM 939 C C . THR A 1 127 ? 1.473 3.688 -7.680 1.00 96.44 127 THR A C 1
ATOM 941 O O . THR A 1 127 ? 1.942 4.794 -7.424 1.00 96.44 127 THR A O 1
ATOM 944 N N . ALA A 1 128 ? 2.189 2.570 -7.620 1.00 97.00 128 ALA A N 1
ATOM 945 C CA . ALA A 1 128 ? 3.631 2.593 -7.442 1.00 97.00 128 ALA A CA 1
ATOM 946 C C . ALA A 1 128 ? 4.315 2.536 -8.800 1.00 97.00 128 ALA A C 1
ATOM 948 O O . ALA A 1 128 ? 3.910 1.779 -9.681 1.00 97.00 128 ALA A O 1
ATOM 949 N N . MET A 1 129 ? 5.391 3.294 -8.946 1.00 97.94 129 MET A N 1
ATOM 950 C CA . MET A 1 129 ? 6.250 3.303 -10.112 1.00 97.94 129 MET A CA 1
ATOM 951 C C . MET A 1 129 ? 7.684 3.036 -9.675 1.00 97.94 129 MET A C 1
ATOM 953 O O . MET A 1 129 ? 8.282 3.804 -8.922 1.00 97.94 129 MET A O 1
ATOM 957 N N . ALA A 1 130 ? 8.250 1.950 -10.181 1.00 97.12 130 ALA A N 1
ATOM 958 C CA . ALA A 1 130 ? 9.626 1.569 -9.937 1.00 97.12 130 ALA A CA 1
ATOM 959 C C . ALA A 1 130 ? 10.482 1.871 -11.172 1.00 97.12 130 ALA A C 1
ATOM 961 O O . ALA A 1 130 ? 10.030 1.761 -12.314 1.00 97.12 130 ALA A O 1
ATOM 962 N N . THR A 1 131 ? 11.721 2.300 -10.946 1.00 96.88 131 THR A N 1
ATOM 963 C CA . THR A 1 131 ? 12.686 2.627 -12.004 1.00 96.88 131 THR A CA 1
ATOM 964 C C . THR A 1 131 ? 13.948 1.797 -11.809 1.00 96.88 131 THR A C 1
ATOM 966 O O . THR A 1 131 ? 14.474 1.725 -10.700 1.00 96.88 131 THR A O 1
ATOM 969 N N . SER A 1 132 ? 14.437 1.174 -12.879 1.00 96.19 132 SER A N 1
ATOM 970 C CA . SER A 1 132 ? 15.723 0.474 -12.942 1.00 96.19 132 SER A CA 1
ATOM 971 C C . SER A 1 132 ? 16.572 1.032 -14.091 1.00 96.19 132 SER A C 1
ATOM 973 O O . SER A 1 132 ? 16.159 1.948 -14.804 1.00 96.19 132 SER A O 1
ATOM 975 N N . SER A 1 133 ? 17.770 0.481 -14.296 1.00 95.00 133 SER A N 1
ATOM 976 C CA . SER A 1 133 ? 18.613 0.824 -15.451 1.00 95.00 133 SER A CA 1
ATOM 977 C C . SER A 1 133 ? 18.014 0.405 -16.795 1.00 95.00 133 SER A C 1
ATOM 979 O O . SER A 1 133 ? 18.409 0.936 -17.828 1.00 95.00 133 SER A O 1
ATOM 981 N N . GLU A 1 134 ? 17.093 -0.558 -16.791 1.00 96.81 134 GLU A N 1
ATOM 982 C CA . GLU A 1 134 ? 16.494 -1.133 -17.999 1.00 96.81 134 GLU A CA 1
ATOM 983 C C . GLU A 1 134 ? 15.172 -0.456 -18.383 1.00 96.81 134 GLU A C 1
ATOM 985 O O . GLU A 1 134 ? 14.726 -0.577 -19.523 1.00 96.81 134 GLU A O 1
ATOM 990 N N . GLY A 1 135 ? 14.537 0.272 -17.458 1.00 96.44 135 GLY A N 1
ATOM 991 C CA . GLY A 1 135 ? 13.268 0.939 -17.722 1.00 96.44 135 GLY A CA 1
ATOM 992 C C . GLY A 1 135 ? 12.471 1.281 -16.468 1.00 96.44 135 GLY A C 1
ATOM 993 O O . GLY A 1 135 ? 13.001 1.369 -15.360 1.00 96.44 135 GLY A O 1
ATOM 994 N N . ARG A 1 136 ? 11.170 1.506 -16.663 1.00 97.38 136 ARG A N 1
ATOM 995 C CA . ARG A 1 136 ? 10.207 1.832 -15.604 1.00 97.38 136 ARG A CA 1
ATOM 996 C C . ARG A 1 136 ? 9.022 0.887 -15.689 1.00 97.38 136 ARG A C 1
ATOM 998 O O . ARG A 1 136 ? 8.609 0.529 -16.790 1.00 97.38 136 ARG A O 1
ATOM 1005 N N . VAL A 1 137 ? 8.456 0.547 -14.542 1.00 97.81 137 VAL A N 1
ATOM 1006 C CA . VAL A 1 137 ? 7.244 -0.266 -14.442 1.00 97.81 137 VAL A CA 1
ATOM 1007 C C . VAL A 1 137 ? 6.331 0.307 -13.368 1.00 97.81 137 VAL A C 1
ATOM 1009 O O . VAL A 1 137 ? 6.806 0.807 -12.350 1.00 97.81 137 VAL A O 1
ATOM 1012 N N . SER A 1 138 ? 5.023 0.267 -13.611 1.00 97.62 138 SER A N 1
ATOM 1013 C CA . SER A 1 138 ? 4.013 0.709 -12.653 1.00 97.62 138 SER A CA 1
ATOM 1014 C C . SER A 1 138 ? 3.070 -0.424 -12.284 1.00 97.62 138 SER A C 1
ATOM 1016 O O . SER A 1 138 ? 2.663 -1.190 -13.158 1.00 97.62 138 SER A O 1
ATOM 1018 N N . ILE A 1 139 ? 2.674 -0.484 -11.017 1.00 97.31 139 ILE A N 1
ATOM 1019 C CA . ILE A 1 139 ? 1.699 -1.448 -10.504 1.00 97.31 139 ILE A CA 1
ATOM 1020 C C . ILE A 1 139 ? 0.659 -0.742 -9.635 1.00 97.31 139 ILE A C 1
ATOM 1022 O O . ILE A 1 139 ? 0.940 0.272 -8.991 1.00 97.31 139 ILE A O 1
ATOM 1026 N N . SER A 1 140 ? -0.535 -1.320 -9.583 1.00 96.25 140 SER A N 1
ATOM 1027 C CA . SER A 1 140 ? -1.526 -0.996 -8.558 1.00 96.25 140 SER A CA 1
ATOM 1028 C C . SER A 1 140 ? -1.295 -1.883 -7.333 1.00 96.25 140 SER A C 1
ATOM 1030 O O . SER A 1 140 ? -0.889 -3.039 -7.496 1.00 96.25 140 SER A O 1
ATOM 1032 N N . PRO A 1 141 ? -1.537 -1.382 -6.112 1.00 96.50 141 PRO A N 1
ATOM 1033 C CA . PRO A 1 141 ? -1.388 -2.195 -4.924 1.00 96.50 141 PRO A CA 1
ATOM 1034 C C . PRO A 1 141 ? -2.466 -3.267 -4.854 1.00 96.50 141 PRO A C 1
ATOM 1036 O O . PRO A 1 141 ? -3.561 -3.138 -5.405 1.00 96.50 141 PRO A O 1
ATOM 1039 N N . THR A 1 142 ? -2.173 -4.292 -4.069 1.00 94.88 142 THR A N 1
ATOM 1040 C CA . THR A 1 142 ? -3.199 -5.169 -3.515 1.00 94.88 142 THR A CA 1
ATOM 1041 C C . THR A 1 142 ? -3.576 -4.666 -2.128 1.00 94.88 142 THR A C 1
ATOM 1043 O O . THR A 1 142 ? -2.715 -4.245 -1.353 1.00 94.88 142 THR A O 1
ATOM 1046 N N . VAL A 1 143 ? -4.868 -4.680 -1.803 1.00 92.06 143 VAL A N 1
ATOM 1047 C CA . VAL A 1 143 ? -5.320 -4.345 -0.449 1.00 92.06 143 VAL A CA 1
ATOM 1048 C C . VAL A 1 143 ? -4.922 -5.502 0.463 1.00 92.06 143 VAL A C 1
ATOM 1050 O O . VAL A 1 143 ? -5.419 -6.621 0.320 1.00 92.06 143 VAL A O 1
ATOM 1053 N N . GLY A 1 144 ? -3.968 -5.245 1.354 1.00 82.94 144 GLY A N 1
ATOM 1054 C CA . GLY A 1 144 ? -3.586 -6.167 2.413 1.00 82.94 144 GLY A CA 1
ATOM 1055 C C . GLY A 1 144 ? -4.731 -6.338 3.406 1.00 82.94 144 GLY A C 1
ATOM 1056 O O . GLY A 1 144 ? -5.653 -5.523 3.456 1.00 82.94 144 GLY A O 1
ATOM 1057 N N . GLY A 1 145 ? -4.690 -7.414 4.196 1.00 73.25 145 GLY A N 1
ATOM 1058 C CA . GLY A 1 145 ? -5.721 -7.658 5.202 1.00 73.25 145 GLY A CA 1
ATOM 1059 C C . GLY A 1 145 ? -5.935 -6.415 6.066 1.00 73.25 145 GLY A C 1
ATOM 1060 O O . GLY A 1 145 ? -4.970 -5.839 6.570 1.00 73.25 145 GLY A O 1
ATOM 1061 N N . SER A 1 146 ? -7.192 -5.990 6.227 1.00 62.72 146 SER A N 1
ATOM 1062 C CA . SER A 1 146 ? -7.536 -4.989 7.234 1.00 62.72 146 SER A CA 1
ATOM 1063 C C . SER A 1 146 ? -7.038 -5.520 8.569 1.00 62.72 146 SER A C 1
ATOM 1065 O O . SER A 1 146 ? -7.401 -6.644 8.932 1.00 62.72 146 SER A O 1
ATOM 1067 N N . ILE A 1 147 ? -6.208 -4.756 9.279 1.00 61.84 147 ILE A N 1
ATOM 1068 C CA . ILE A 1 147 ? -5.845 -5.105 10.651 1.00 61.84 147 ILE A CA 1
ATOM 1069 C C . ILE A 1 147 ? -7.179 -5.138 11.402 1.00 61.84 147 ILE A C 1
ATOM 1071 O O . ILE A 1 147 ? -7.821 -4.088 11.488 1.00 61.84 147 ILE A O 1
ATOM 1075 N N . PRO A 1 148 ? -7.662 -6.313 11.860 1.00 54.19 148 PRO A N 1
ATOM 1076 C CA . PRO A 1 148 ? -8.909 -6.370 12.603 1.00 54.19 148 PRO A CA 1
ATOM 1077 C C . PRO A 1 148 ? -8.765 -5.395 13.758 1.00 54.19 148 PRO A C 1
ATOM 1079 O O . PRO A 1 148 ? -7.712 -5.409 14.406 1.00 54.19 148 PRO A O 1
ATOM 1082 N N . GLU A 1 149 ? -9.772 -4.539 13.965 1.00 61.47 149 GLU A N 1
ATOM 1083 C CA . GLU A 1 149 ? -9.750 -3.565 15.054 1.00 61.47 149 GLU A CA 1
ATOM 1084 C C . GLU A 1 149 ? -9.173 -4.237 16.299 1.00 61.47 149 GLU A C 1
ATOM 1086 O O . GLU A 1 149 ? -9.559 -5.381 16.602 1.00 61.47 149 GLU A O 1
ATOM 1091 N N . PRO A 1 150 ? -8.195 -3.597 16.971 1.00 55.84 150 PRO A N 1
ATOM 1092 C CA . PRO A 1 150 ? -7.480 -4.232 18.058 1.00 55.84 150 PRO A CA 1
ATOM 1093 C C . PRO A 1 150 ? -8.509 -4.811 19.013 1.00 55.84 150 PRO A C 1
ATOM 1095 O O . PRO A 1 150 ? -9.557 -4.209 19.229 1.00 55.84 150 PRO A O 1
ATOM 1098 N N . THR A 1 151 ? -8.195 -5.990 19.544 1.00 64.69 151 THR A N 1
ATOM 1099 C CA . THR A 1 151 ? -8.928 -6.873 20.467 1.00 64.69 151 THR A CA 1
ATOM 1100 C C . THR A 1 151 ? -9.851 -6.243 21.518 1.00 64.69 151 THR A C 1
ATOM 1102 O O . THR A 1 151 ? -10.497 -6.991 22.230 1.00 64.69 151 THR A O 1
ATOM 1105 N N . SER A 1 152 ? -9.956 -4.926 21.645 1.00 67.06 152 SER A N 1
ATOM 1106 C CA . SER A 1 152 ? -10.962 -4.126 22.338 1.00 67.06 152 SER A CA 1
ATOM 1107 C C . SER A 1 152 ? -12.350 -4.760 22.396 1.00 67.06 152 SER A C 1
ATOM 1109 O O . SER A 1 152 ? -12.867 -4.887 23.495 1.00 67.06 152 SER A O 1
ATOM 1111 N N . ILE A 1 153 ? -12.946 -5.247 21.299 1.00 69.31 153 ILE A N 1
ATOM 1112 C CA . ILE A 1 153 ? -14.270 -5.907 21.383 1.00 69.31 153 ILE A CA 1
ATOM 1113 C C . ILE A 1 153 ? -14.180 -7.231 22.154 1.00 69.31 153 ILE A C 1
ATOM 1115 O O . ILE A 1 153 ? -15.003 -7.508 23.029 1.00 69.31 153 ILE A O 1
ATOM 1119 N N . ALA A 1 154 ? -13.148 -8.032 21.887 1.00 76.62 154 ALA A N 1
ATOM 1120 C CA . ALA A 1 154 ? -12.899 -9.271 22.619 1.00 76.62 154 ALA A CA 1
ATOM 1121 C C . ALA A 1 154 ? -12.548 -9.009 24.098 1.00 76.62 154 ALA A C 1
ATOM 1123 O O . ALA A 1 154 ? -13.004 -9.744 24.968 1.00 76.62 154 ALA A O 1
ATOM 1124 N N . LEU A 1 155 ? -11.804 -7.942 24.398 1.00 80.06 155 LEU A N 1
ATOM 1125 C CA . LEU A 1 155 ? -11.408 -7.489 25.735 1.00 80.06 155 LEU A CA 1
ATOM 1126 C C . LEU A 1 155 ? -12.591 -6.916 26.514 1.00 80.06 155 LEU A C 1
ATOM 1128 O O . LEU A 1 155 ? -12.733 -7.205 27.698 1.00 80.06 155 LEU A O 1
ATOM 1132 N N . VAL A 1 156 ? -13.476 -6.166 25.857 1.00 82.75 156 VAL A N 1
ATOM 1133 C CA . VAL A 1 156 ? -14.745 -5.700 26.426 1.00 82.75 156 VAL A CA 1
ATOM 1134 C C . VAL A 1 156 ? -15.646 -6.898 26.714 1.00 82.75 156 VAL A C 1
ATOM 1136 O O . VAL A 1 156 ? -16.177 -7.008 27.819 1.00 82.75 156 VAL A O 1
ATOM 1139 N N . GLY A 1 157 ? -15.756 -7.848 25.782 1.00 82.00 157 GLY A N 1
ATOM 1140 C CA . GLY A 1 157 ? -16.494 -9.096 25.987 1.00 82.00 157 GLY A CA 1
ATOM 1141 C C . GLY A 1 157 ? -15.950 -9.917 27.162 1.00 82.00 157 GLY A C 1
ATOM 1142 O O . GLY A 1 157 ? -16.713 -10.322 28.040 1.00 82.00 157 GLY A O 1
ATOM 1143 N N . LEU A 1 158 ? -14.630 -10.102 27.234 1.00 86.19 158 LEU A N 1
ATOM 1144 C CA . LEU A 1 158 ? -13.942 -10.776 28.342 1.00 86.19 158 LEU A CA 1
ATOM 1145 C C . LEU A 1 158 ? -14.111 -10.027 29.668 1.00 86.19 158 LEU A C 1
ATOM 1147 O O . LEU A 1 158 ? -14.354 -10.656 30.698 1.00 86.19 158 LEU A O 1
ATOM 1151 N N . GLY A 1 159 ? -14.041 -8.696 29.652 1.00 87.50 159 GLY A N 1
ATOM 1152 C CA . GLY A 1 159 ? -14.267 -7.851 30.823 1.00 87.50 159 GLY A CA 1
ATOM 1153 C C . GLY A 1 159 ? -15.687 -7.998 31.374 1.00 87.50 159 GLY A C 1
ATOM 1154 O O . GLY A 1 159 ? -15.874 -8.216 32.574 1.00 87.50 159 GLY A O 1
ATOM 1155 N N . LEU A 1 160 ? -16.697 -7.967 30.500 1.00 90.81 160 LEU A N 1
ATOM 1156 C CA . LEU A 1 160 ? -18.099 -8.172 30.873 1.00 90.81 160 LEU A CA 1
ATOM 1157 C C . LEU A 1 160 ? -18.358 -9.601 31.374 1.00 90.81 160 LEU A C 1
ATOM 1159 O O . LEU A 1 160 ? -19.043 -9.785 32.386 1.00 90.81 160 LEU A O 1
ATOM 1163 N N . ALA A 1 161 ? -17.768 -10.611 30.731 1.00 88.25 161 ALA A N 1
ATOM 1164 C CA . ALA A 1 161 ? -17.848 -12.001 31.177 1.00 88.25 161 ALA A CA 1
ATOM 1165 C C . ALA A 1 161 ? -17.213 -12.197 32.568 1.00 88.25 161 ALA A C 1
ATOM 1167 O O . ALA A 1 161 ? -17.800 -12.855 33.435 1.00 88.25 161 ALA A O 1
ATOM 1168 N N . GLY A 1 162 ? -16.060 -11.567 32.822 1.00 89.50 162 GLY A N 1
ATOM 1169 C CA . GLY A 1 162 ? -15.389 -11.572 34.124 1.00 89.50 162 GLY A CA 1
ATOM 1170 C C . GLY A 1 162 ? -16.236 -10.945 35.236 1.00 89.50 162 GLY A C 1
ATOM 1171 O O . GLY A 1 162 ? -16.388 -11.532 36.312 1.00 89.50 162 GLY A O 1
ATOM 1172 N N . LEU A 1 163 ? -16.872 -9.799 34.966 1.00 88.44 163 LEU A N 1
ATOM 1173 C CA . LEU A 1 163 ? -17.789 -9.142 35.908 1.00 88.44 163 LEU A CA 1
ATOM 1174 C C . LEU A 1 163 ? -19.027 -9.998 36.220 1.00 88.44 163 LEU A C 1
ATOM 1176 O O . LEU A 1 163 ? -19.479 -10.042 37.370 1.00 88.44 163 LEU A O 1
ATOM 1180 N N . GLY A 1 164 ? -19.558 -10.711 35.224 1.00 86.38 164 GLY A N 1
ATOM 1181 C CA . GLY A 1 164 ? -20.677 -11.638 35.402 1.00 86.38 164 GLY A CA 1
ATOM 1182 C C . GLY A 1 164 ? -20.336 -12.816 36.320 1.00 86.38 164 GLY A C 1
ATOM 1183 O O . GLY A 1 164 ? -21.122 -13.167 37.205 1.00 86.38 164 GLY A O 1
ATOM 1184 N N . TRP A 1 165 ? -19.144 -13.398 36.167 1.00 88.81 165 TRP A N 1
ATOM 1185 C CA . TRP A 1 165 ? -18.711 -14.542 36.977 1.00 88.81 165 TRP A CA 1
ATOM 1186 C C . TRP A 1 165 ? -18.389 -14.149 38.425 1.00 88.81 165 TRP A C 1
ATOM 1188 O O . TRP A 1 165 ? -18.720 -14.887 39.360 1.00 88.81 165 TRP A O 1
ATOM 1198 N N . GLY A 1 166 ? -17.817 -12.959 38.639 1.00 84.75 166 GLY A N 1
ATOM 1199 C CA . GLY A 1 166 ? -17.461 -12.460 39.972 1.00 84.75 166 GLY A CA 1
ATOM 1200 C C . GLY A 1 166 ? -18.646 -12.369 40.943 1.00 84.75 166 GLY A C 1
ATOM 1201 O O . GLY A 1 166 ? -18.488 -12.600 42.142 1.00 84.75 166 GLY A O 1
ATOM 1202 N N . ARG A 1 167 ? -19.867 -12.122 40.447 1.00 76.88 167 ARG A N 1
ATOM 1203 C CA . ARG A 1 167 ? -21.065 -11.980 41.297 1.00 76.88 167 ARG A CA 1
ATOM 1204 C C . ARG A 1 167 ? -21.594 -13.295 41.877 1.00 76.88 167 ARG A C 1
ATOM 1206 O O . ARG A 1 167 ? -22.283 -13.256 42.895 1.00 76.88 167 ARG A O 1
ATOM 1213 N N . LYS A 1 168 ? -21.257 -14.454 41.299 1.00 72.25 168 LYS A N 1
ATOM 1214 C CA . LYS A 1 168 ? -21.756 -15.762 41.772 1.00 72.25 168 LYS A CA 1
ATOM 1215 C C . LYS A 1 168 ? -21.034 -16.304 43.013 1.00 72.25 168 LYS A C 1
ATOM 1217 O O . LYS A 1 168 ? -21.461 -17.317 43.551 1.00 72.25 168 LYS A O 1
ATOM 1222 N N . ARG A 1 169 ? -19.981 -15.639 43.503 1.00 73.31 169 ARG A N 1
ATOM 1223 C CA . ARG A 1 169 ? -19.198 -16.090 44.671 1.00 73.31 169 ARG A CA 1
ATOM 1224 C C . ARG A 1 169 ? -19.587 -15.433 46.003 1.00 73.31 169 ARG A C 1
ATOM 1226 O O . ARG A 1 169 ? -18.798 -15.470 46.942 1.00 73.31 169 ARG A O 1
ATOM 1233 N N . ARG A 1 170 ? -20.781 -14.832 46.128 1.00 71.75 170 ARG A N 1
ATOM 1234 C CA . ARG A 1 170 ? -21.243 -14.341 47.440 1.00 71.75 170 ARG A CA 1
ATOM 1235 C C . ARG A 1 170 ? -21.357 -15.512 48.428 1.00 71.75 170 ARG A C 1
ATOM 1237 O O . ARG A 1 170 ? -22.011 -16.510 48.153 1.00 71.75 170 ARG A O 1
ATOM 1244 N N . PHE A 1 171 ? -20.640 -15.335 49.532 1.00 62.84 171 PHE A N 1
ATOM 1245 C CA . PHE A 1 171 ? -20.217 -16.309 50.530 1.00 62.84 171 PHE A CA 1
ATOM 1246 C C . PHE A 1 171 ? -21.338 -17.181 51.124 1.00 62.84 171 PHE A C 1
ATOM 1248 O O . PHE A 1 171 ? -22.432 -16.670 51.383 1.00 62.84 171 PHE A O 1
ATOM 1255 N N . PRO A 1 172 ? -21.059 -18.469 51.417 1.00 70.19 172 PRO A N 1
ATOM 1256 C CA . PRO A 1 172 ? -21.928 -19.276 52.262 1.00 70.19 172 PRO A CA 1
ATOM 1257 C C . PRO A 1 172 ? -22.010 -18.639 53.654 1.00 70.19 172 PRO A C 1
ATOM 1259 O O . PRO A 1 172 ? -20.988 -18.335 54.267 1.00 70.19 172 PRO A O 1
ATOM 1262 N N . LYS A 1 173 ? -23.234 -18.419 54.148 1.00 71.12 173 LYS A N 1
ATOM 1263 C CA . LYS A 1 173 ? -23.464 -18.051 55.548 1.00 71.12 173 LYS A CA 1
ATOM 1264 C C . LYS A 1 173 ? -23.072 -19.246 56.415 1.00 71.12 173 LYS A C 1
ATOM 1266 O O . LYS A 1 173 ? -23.785 -20.245 56.420 1.00 71.12 173 LYS A O 1
ATOM 1271 N N . THR A 1 174 ? -21.951 -19.151 57.118 1.00 75.31 174 THR A N 1
ATOM 1272 C CA . THR A 1 174 ? -21.678 -20.002 58.277 1.00 75.31 174 THR A CA 1
ATOM 1273 C C . THR A 1 174 ? -22.653 -19.614 59.390 1.00 75.31 174 THR A C 1
ATOM 1275 O O . THR A 1 174 ? -22.763 -18.435 59.731 1.00 75.31 174 THR A O 1
ATOM 1278 N N . ILE A 1 175 ? -23.413 -20.608 59.855 1.00 74.75 175 ILE A N 1
ATOM 1279 C CA . ILE A 1 175 ? -24.337 -20.553 60.998 1.00 74.75 175 ILE A CA 1
ATOM 1280 C C . ILE A 1 175 ? -23.563 -20.970 62.244 1.00 74.75 175 ILE A C 1
ATOM 1282 O O . ILE A 1 175 ? -22.763 -21.926 62.114 1.00 74.75 175 ILE A O 1
#